Protein AF-A0A9J5YUZ9-F1 (afdb_monomer)

Foldseek 3Di:
DDDPPDPVDDDDDDDDDDDDDDDPPPPPPPPPDPPDDVVLLLVLLVVQDDVVLSVVLVVLVVCVVVVVDDPVRSVVVNCVSSPPVSSVVSVCVVVVVD

Sequence (98 aa):
MNSHILPIFLVSFKGPLLLGNYSKIKKIPLNPTPRIKFSNLLRVLSNFLHPSRMVLISKNYEDFQKNKISKMVFVQKLRQIAGDTSLLKSCHDIVSKH

Organism: Solanum commersonii (NCBI:txid4109)

InterPro domains:
  IPR022003 RST domain [PF12174] (33-89)
  IPR022003 RST domain [PS51879] (29-98)
  IPR044964 Inactive poly [ADP-ribose] polymerase RCD1/SRO1-5 [PTHR32263] (1-91)

Radius of gyration: 18.74 Å; Cα contacts (8 Å, |Δi|>4): 37; chains: 1; bounding box: 42×30×50 Å

Structure (mmCIF, N/CA/C/O backbone):
data_AF-A0A9J5YUZ9-F1
#
_entry.id   AF-A0A9J5YUZ9-F1
#
loop_
_atom_site.group_PDB
_atom_site.id
_atom_site.type_symbol
_atom_site.label_atom_id
_atom_site.label_alt_id
_atom_site.label_comp_id
_atom_site.label_asym_id
_atom_site.label_entity_id
_atom_site.label_seq_id
_atom_site.pdbx_PDB_ins_code
_atom_site.Cartn_x
_atom_site.Cartn_y
_atom_site.Cartn_z
_atom_site.occupancy
_atom_site.B_iso_or_equiv
_atom_site.auth_seq_id
_atom_site.auth_comp_id
_atom_site.auth_asym_id
_atom_site.auth_atom_id
_atom_site.pdbx_PDB_model_num
ATOM 1 N N . MET A 1 1 ? 23.312 -11.718 18.814 1.00 42.69 1 MET A N 1
ATOM 2 C CA . MET A 1 1 ? 21.953 -11.157 18.977 1.00 42.69 1 MET A CA 1
ATOM 3 C C . MET A 1 1 ? 21.712 -10.231 17.792 1.00 42.69 1 MET A C 1
ATOM 5 O O . MET A 1 1 ? 22.252 -9.135 17.769 1.00 42.69 1 MET A O 1
ATOM 9 N N . ASN A 1 2 ? 21.051 -10.737 16.748 1.00 39.38 2 ASN A N 1
ATOM 10 C CA . ASN A 1 2 ? 20.951 -10.074 15.444 1.00 39.38 2 ASN A CA 1
ATOM 11 C C . ASN A 1 2 ? 19.653 -9.267 15.369 1.00 39.38 2 ASN A C 1
ATOM 13 O O . ASN A 1 2 ? 18.587 -9.827 15.125 1.00 39.38 2 ASN A O 1
ATOM 17 N N . SER A 1 3 ? 19.737 -7.958 15.589 1.00 53.62 3 SER A N 1
ATOM 18 C CA . SER A 1 3 ? 18.585 -7.060 15.488 1.00 53.62 3 SER A CA 1
ATOM 19 C C . SER A 1 3 ? 18.534 -6.449 14.092 1.00 53.62 3 SER A C 1
ATOM 21 O O . SER A 1 3 ? 19.087 -5.379 13.846 1.00 53.62 3 SER A O 1
ATOM 23 N N . HIS A 1 4 ? 17.853 -7.126 13.168 1.00 55.59 4 HIS A N 1
ATOM 24 C CA . HIS A 1 4 ? 17.443 -6.537 11.894 1.00 55.59 4 HIS A CA 1
ATOM 25 C C . HIS A 1 4 ? 16.298 -5.555 12.150 1.00 55.59 4 HIS A C 1
ATOM 27 O O . HIS A 1 4 ? 15.125 -5.851 11.932 1.00 55.59 4 HIS A O 1
ATOM 33 N N . ILE A 1 5 ? 16.640 -4.379 12.671 1.00 54.53 5 ILE A N 1
ATOM 34 C CA . ILE A 1 5 ? 15.688 -3.286 12.811 1.00 54.53 5 ILE A CA 1
ATOM 35 C C . ILE A 1 5 ? 15.549 -2.667 11.424 1.00 54.53 5 ILE A C 1
ATOM 37 O O . ILE A 1 5 ? 16.419 -1.937 10.954 1.00 54.53 5 ILE A O 1
ATOM 41 N N . LEU A 1 6 ? 14.458 -3.002 10.739 1.00 57.84 6 LEU A N 1
ATOM 42 C CA . LEU A 1 6 ? 14.058 -2.287 9.535 1.00 57.84 6 LEU A CA 1
ATOM 43 C C . LEU A 1 6 ? 13.862 -0.803 9.911 1.00 57.84 6 LEU A C 1
ATOM 45 O O . LEU A 1 6 ? 13.165 -0.536 10.894 1.00 57.84 6 LEU A O 1
ATOM 49 N N . PRO A 1 7 ? 14.382 0.170 9.136 1.00 55.00 7 PRO A N 1
ATOM 50 C CA . PRO A 1 7 ? 14.315 1.611 9.447 1.00 55.00 7 PRO A CA 1
ATOM 51 C C . PRO A 1 7 ? 12.889 2.190 9.574 1.00 55.00 7 PRO A C 1
ATOM 53 O O . PRO A 1 7 ? 12.705 3.365 9.870 1.00 55.00 7 PRO A O 1
ATOM 56 N N . ILE A 1 8 ? 11.871 1.357 9.366 1.00 56.56 8 ILE A N 1
ATOM 57 C CA . ILE A 1 8 ? 10.447 1.650 9.520 1.00 56.56 8 ILE A CA 1
ATOM 58 C C . ILE A 1 8 ? 9.999 1.592 10.995 1.00 56.56 8 ILE A C 1
ATOM 60 O O . ILE A 1 8 ? 8.949 2.136 11.330 1.00 56.56 8 ILE A O 1
ATOM 64 N N . PHE A 1 9 ? 10.772 0.952 11.880 1.00 56.78 9 PHE A N 1
ATOM 65 C CA . PHE A 1 9 ? 10.437 0.788 13.297 1.00 56.78 9 PHE A CA 1
ATOM 66 C C . PHE A 1 9 ? 11.432 1.543 14.182 1.00 56.78 9 PHE A C 1
ATOM 68 O O . PHE A 1 9 ? 12.378 0.974 14.721 1.00 56.78 9 PHE A O 1
ATOM 75 N N . LEU A 1 10 ? 11.210 2.850 14.343 1.00 64.38 10 LEU A N 1
ATOM 76 C CA . LEU A 1 10 ? 11.935 3.648 15.328 1.00 64.38 10 LEU A CA 1
ATOM 77 C C . LEU A 1 10 ? 11.356 3.378 16.724 1.00 64.38 10 LEU A C 1
ATOM 79 O O . LEU A 1 10 ? 10.365 3.987 17.125 1.00 64.38 10 LEU A O 1
ATOM 83 N N . VAL A 1 11 ? 11.972 2.467 17.473 1.00 56.78 11 VAL A N 1
ATOM 84 C CA . VAL A 1 11 ? 11.658 2.263 18.893 1.00 56.78 11 VAL A CA 1
ATOM 85 C C . VAL A 1 11 ? 12.443 3.296 19.700 1.00 56.78 11 VAL A C 1
ATOM 87 O O . VAL A 1 11 ? 13.662 3.210 19.807 1.00 56.78 11 VAL A O 1
ATOM 90 N N . SER A 1 12 ? 11.757 4.304 20.241 1.00 60.91 12 SER A N 1
ATOM 91 C CA . SER A 1 12 ? 12.357 5.258 21.183 1.00 60.91 12 SER A CA 1
ATOM 92 C C . SER A 1 12 ? 12.009 4.838 22.605 1.00 60.91 12 SER A C 1
ATOM 94 O O . SER A 1 12 ? 10.833 4.778 22.954 1.00 60.91 12 SER A O 1
ATOM 96 N N . PHE A 1 13 ? 13.017 4.568 23.431 1.00 58.00 13 PHE A N 1
ATOM 97 C CA . PHE A 1 13 ? 12.841 4.372 24.868 1.00 58.00 13 PHE A CA 1
ATOM 98 C C . PHE A 1 13 ? 13.369 5.599 25.611 1.00 58.00 13 PHE A C 1
ATOM 100 O O . PHE A 1 13 ? 14.389 6.182 25.243 1.00 58.00 13 PHE A O 1
ATOM 107 N N . LYS A 1 14 ? 12.651 6.019 26.652 1.00 58.50 14 LYS A N 1
ATOM 108 C CA . LYS A 1 14 ? 13.040 7.145 27.502 1.00 58.50 14 LYS A CA 1
ATOM 109 C C . LYS A 1 14 ? 13.534 6.561 28.824 1.00 58.50 14 LYS A C 1
ATOM 111 O O . LYS A 1 14 ? 12.729 6.119 29.634 1.00 58.50 14 LYS A O 1
ATOM 116 N N . GLY A 1 15 ? 14.851 6.485 28.993 1.00 65.50 15 GLY A N 1
ATOM 117 C CA . GLY A 1 15 ? 15.468 6.102 30.265 1.00 65.50 15 GLY A CA 1
ATOM 118 C C . GLY A 1 15 ? 15.515 7.289 31.237 1.00 65.50 15 GLY A C 1
ATOM 119 O O . GLY A 1 15 ? 15.518 8.437 30.777 1.00 65.50 15 GLY A O 1
ATOM 120 N N . PRO A 1 16 ? 15.561 7.056 32.561 1.00 52.62 16 PRO A N 1
ATOM 121 C CA . PRO A 1 16 ? 15.840 8.119 33.516 1.00 52.62 16 PRO A CA 1
ATOM 122 C C . PRO A 1 16 ? 17.245 8.662 33.233 1.00 52.62 16 PRO A C 1
ATOM 124 O O . PRO A 1 16 ? 18.234 7.936 33.309 1.00 52.62 16 PRO A O 1
ATOM 127 N N . LEU A 1 17 ? 17.323 9.933 32.842 1.00 54.59 17 LEU A N 1
ATOM 128 C CA . LEU A 1 17 ? 18.583 10.610 32.559 1.00 54.59 17 LEU A CA 1
ATOM 129 C C . LEU A 1 17 ? 19.296 10.882 33.886 1.00 54.59 17 LEU A C 1
ATOM 131 O O . LEU A 1 17 ? 19.020 11.882 34.545 1.00 54.59 17 LEU A O 1
ATOM 135 N N . LEU A 1 18 ? 20.207 9.990 34.277 1.00 55.34 18 LEU A N 1
ATOM 136 C CA . LEU A 1 18 ? 21.197 10.312 35.294 1.00 55.34 18 LEU A CA 1
ATOM 137 C C . LEU A 1 18 ? 22.271 11.214 34.668 1.00 55.34 18 LEU A C 1
ATOM 139 O O . LEU A 1 18 ? 22.930 10.879 33.686 1.00 55.34 18 LEU A O 1
ATOM 143 N N . LEU A 1 19 ? 22.315 12.408 35.246 1.00 57.25 19 LEU A N 1
ATOM 144 C CA . LEU A 1 19 ? 23.191 13.559 35.079 1.00 57.25 19 LEU A CA 1
ATOM 145 C C . LEU A 1 19 ? 24.639 13.235 34.651 1.00 57.25 19 LEU A C 1
ATOM 147 O O . LEU A 1 19 ? 25.339 12.498 35.336 1.00 57.25 19 LEU A O 1
ATOM 151 N N . GLY A 1 20 ? 25.115 13.873 33.573 1.00 43.75 20 GLY A N 1
ATOM 152 C CA . GLY A 1 20 ? 26.545 13.922 33.242 1.00 43.75 20 GLY A CA 1
ATOM 153 C C . GLY A 1 20 ? 26.848 14.147 31.757 1.00 43.75 20 GLY A C 1
ATOM 154 O O . GLY A 1 20 ? 26.953 13.199 30.994 1.00 43.75 20 GLY A O 1
ATOM 155 N N . ASN A 1 21 ? 27.010 15.408 31.352 1.00 52.91 21 ASN A N 1
ATOM 156 C CA . ASN A 1 21 ? 27.813 15.852 30.200 1.00 52.91 21 ASN A CA 1
ATOM 157 C C . ASN A 1 21 ? 27.657 15.120 28.848 1.00 52.91 21 ASN A C 1
ATOM 159 O O . ASN A 1 21 ? 28.650 14.806 28.191 1.00 52.91 21 ASN A O 1
ATOM 163 N N . TYR A 1 22 ? 26.433 14.959 28.343 1.00 54.50 22 TYR A N 1
ATOM 164 C CA . TYR A 1 22 ? 26.252 14.615 26.931 1.00 54.50 22 TYR A CA 1
ATOM 165 C C . TYR A 1 22 ? 26.546 15.842 26.068 1.00 54.50 22 TYR A C 1
ATOM 167 O O . TYR A 1 22 ? 25.769 16.800 26.017 1.00 54.50 22 TYR A O 1
ATOM 175 N N . SER A 1 23 ? 27.706 15.811 25.408 1.00 53.00 23 SER A N 1
ATOM 176 C CA . SER A 1 23 ? 28.093 16.709 24.325 1.00 53.00 23 SER A CA 1
ATOM 177 C C . SER A 1 23 ? 26.880 17.002 23.448 1.00 53.00 23 SER A C 1
ATOM 179 O O . SER A 1 23 ? 26.163 16.074 23.081 1.00 53.00 23 SER A O 1
ATOM 181 N N . LYS A 1 24 ? 26.639 18.283 23.135 1.00 52.22 24 LYS A N 1
ATOM 182 C CA . LYS A 1 24 ? 25.578 18.736 22.224 1.00 52.22 24 LYS A CA 1
ATOM 183 C C . LYS A 1 24 ? 25.604 17.869 20.964 1.00 52.22 24 LYS A C 1
ATOM 185 O O . LYS A 1 24 ? 26.382 18.135 20.051 1.00 52.22 24 LYS A O 1
ATOM 190 N N . ILE A 1 25 ? 24.768 16.832 20.923 1.00 56.16 25 ILE A N 1
ATOM 191 C CA . ILE A 1 25 ? 24.544 16.037 19.725 1.00 56.16 25 ILE A CA 1
ATOM 192 C C . ILE A 1 25 ? 23.999 17.052 18.733 1.00 56.16 25 ILE A C 1
ATOM 194 O O . ILE A 1 25 ? 22.876 17.538 18.893 1.00 56.16 25 ILE A O 1
ATOM 198 N N . LYS A 1 26 ? 24.829 17.454 17.762 1.00 52.47 26 LYS A N 1
ATOM 199 C CA . LYS A 1 26 ? 24.364 18.198 16.596 1.00 52.47 26 LYS A CA 1
ATOM 200 C C . LYS A 1 26 ? 23.213 17.367 16.050 1.00 52.47 26 LYS A C 1
ATOM 202 O O . LYS A 1 26 ? 23.439 16.273 15.539 1.00 52.47 26 LYS A O 1
ATOM 207 N N . LYS A 1 27 ? 21.980 17.848 16.232 1.00 56.59 27 LYS A N 1
ATOM 208 C CA . LYS A 1 27 ? 20.808 17.308 15.551 1.00 56.59 27 LYS A CA 1
ATOM 209 C C . LYS A 1 27 ? 21.119 17.470 14.073 1.00 56.59 27 LYS A C 1
ATOM 211 O O . LYS 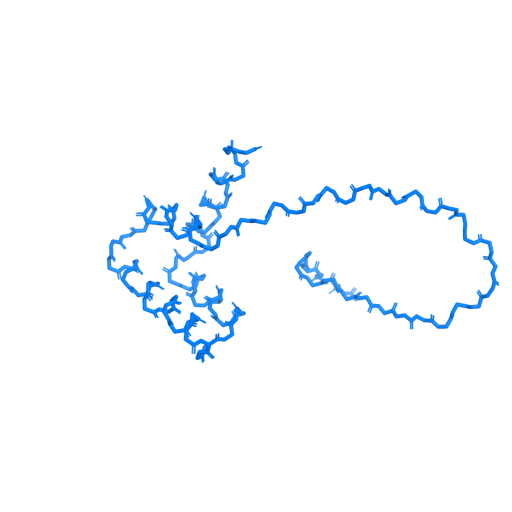A 1 27 ? 20.979 18.566 13.539 1.00 56.59 27 LYS A O 1
ATOM 216 N N . ILE A 1 28 ? 21.627 16.414 13.445 1.00 60.62 28 ILE A N 1
ATOM 217 C CA . ILE A 1 28 ? 21.632 16.305 11.992 1.00 60.62 28 ILE A CA 1
ATOM 218 C C . ILE A 1 28 ? 20.179 16.589 11.614 1.00 60.62 28 ILE A C 1
ATOM 220 O O . ILE A 1 28 ? 19.298 15.924 12.174 1.00 60.62 28 ILE A O 1
ATOM 224 N N . PRO A 1 29 ? 19.890 17.614 10.793 1.00 51.59 29 PRO A N 1
ATOM 225 C CA . PRO A 1 29 ? 18.543 17.817 10.306 1.00 51.59 29 PRO A CA 1
ATOM 226 C C . PRO A 1 29 ? 18.176 16.516 9.609 1.00 51.59 29 PRO A C 1
ATOM 228 O O . PRO A 1 29 ? 18.750 16.170 8.579 1.00 51.59 29 PRO A O 1
ATOM 231 N N . LEU A 1 30 ? 17.312 15.726 10.242 1.00 58.16 30 LEU A N 1
ATOM 232 C CA . LEU A 1 30 ? 16.761 14.546 9.615 1.00 58.16 30 LEU A CA 1
ATOM 233 C C . LEU A 1 30 ? 15.967 15.114 8.445 1.00 58.16 30 LEU A C 1
ATOM 235 O O . LEU A 1 30 ? 14.918 15.720 8.675 1.00 58.16 30 LEU A O 1
ATOM 239 N N . ASN A 1 31 ? 16.528 15.035 7.234 1.00 56.59 31 ASN A N 1
ATOM 240 C CA . ASN A 1 31 ? 15.862 15.505 6.028 1.00 56.59 31 ASN A CA 1
ATOM 241 C C . ASN A 1 31 ? 14.421 14.992 6.096 1.00 56.59 31 ASN A C 1
ATOM 243 O O . ASN A 1 31 ? 14.236 13.785 6.308 1.00 56.59 31 ASN A O 1
ATOM 247 N N . PRO A 1 32 ? 13.411 15.879 6.043 1.00 55.72 32 PRO A N 1
ATOM 248 C CA . PRO A 1 32 ? 12.034 15.474 6.244 1.00 55.72 32 PRO A CA 1
ATOM 249 C C . PRO A 1 32 ? 11.739 14.367 5.242 1.00 55.72 32 PRO A C 1
ATOM 251 O O . PRO A 1 32 ? 11.864 14.564 4.035 1.00 55.72 32 PRO A O 1
ATOM 254 N N . THR A 1 33 ? 11.422 13.177 5.754 1.00 61.00 33 THR A N 1
ATOM 255 C CA . THR A 1 33 ? 11.151 12.017 4.909 1.00 61.00 33 THR A CA 1
ATOM 256 C C . THR A 1 33 ? 10.045 12.428 3.941 1.00 61.00 33 THR A C 1
ATOM 258 O O . THR A 1 33 ? 9.007 12.898 4.427 1.00 61.00 33 THR A O 1
ATOM 261 N N . PRO A 1 34 ? 10.240 12.312 2.6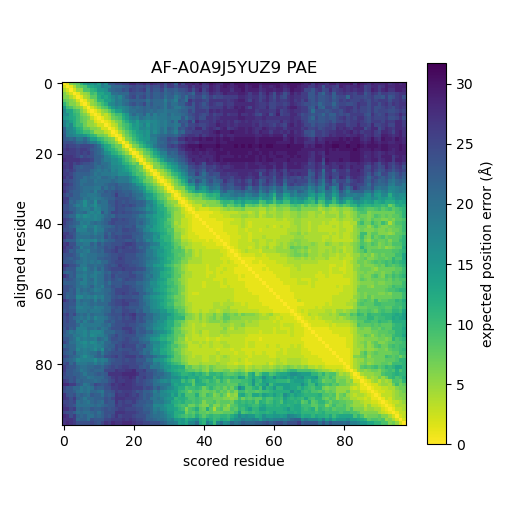13 1.00 58.62 34 PRO A N 1
ATOM 262 C CA . PRO A 1 34 ? 9.255 12.767 1.643 1.00 58.62 34 PRO A CA 1
ATOM 263 C C . PRO A 1 34 ? 7.890 12.157 1.965 1.00 58.62 34 PRO A C 1
ATOM 265 O O . PRO A 1 34 ? 7.681 10.946 1.868 1.00 58.62 34 PRO A O 1
ATOM 268 N N . ARG A 1 35 ? 6.950 12.990 2.427 1.00 65.62 35 ARG A N 1
ATOM 269 C CA . ARG A 1 35 ? 5.599 12.545 2.783 1.00 65.62 35 ARG A CA 1
ATOM 270 C C . ARG A 1 35 ? 4.778 12.446 1.509 1.00 65.62 35 ARG A C 1
ATOM 272 O O . ARG A 1 35 ? 4.030 13.352 1.156 1.00 65.62 35 ARG A O 1
ATOM 279 N N . ILE A 1 36 ? 4.933 11.334 0.808 1.00 69.19 36 ILE A N 1
ATOM 280 C CA . ILE A 1 36 ? 4.162 11.049 -0.398 1.00 69.19 36 ILE A CA 1
ATOM 281 C C . ILE A 1 36 ? 2.714 10.751 0.010 1.00 69.19 36 ILE A C 1
ATOM 283 O O . ILE A 1 36 ? 2.452 9.891 0.854 1.00 69.19 36 ILE A O 1
ATOM 287 N N . LYS A 1 37 ? 1.751 11.458 -0.594 1.00 80.88 37 LYS A N 1
ATOM 288 C CA . LYS A 1 37 ? 0.325 11.137 -0.436 1.00 80.88 37 LYS A CA 1
ATOM 289 C C . LYS A 1 37 ? 0.041 9.769 -1.062 1.00 80.88 37 LYS A C 1
ATOM 291 O O . LYS A 1 37 ? 0.476 9.501 -2.180 1.00 80.88 37 LYS A O 1
ATOM 296 N N . PHE A 1 38 ? -0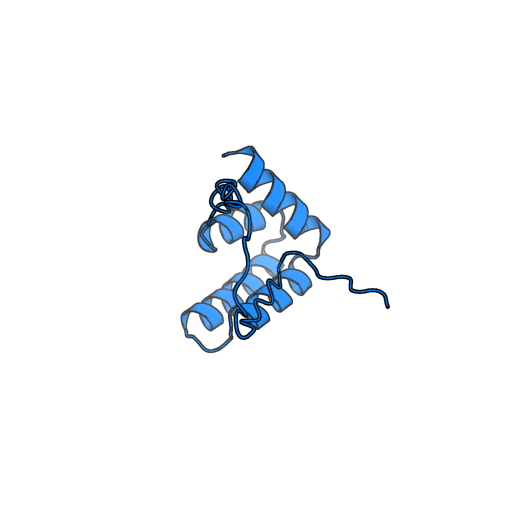.754 8.932 -0.393 1.00 78.44 38 PHE A N 1
ATOM 297 C CA . PHE A 1 38 ? -1.138 7.615 -0.924 1.00 78.44 38 PHE A CA 1
ATOM 298 C C . PHE A 1 38 ? -1.816 7.694 -2.298 1.00 78.44 38 PHE A C 1
ATOM 300 O O . PHE A 1 38 ? -1.592 6.823 -3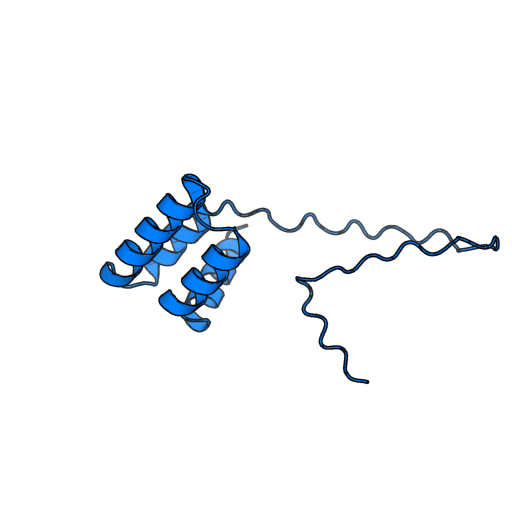.129 1.00 78.44 38 PHE A O 1
ATOM 307 N N . SER A 1 39 ? -2.568 8.761 -2.578 1.00 80.44 39 SER A N 1
ATOM 308 C CA . SER A 1 39 ? -3.152 9.018 -3.901 1.00 80.44 39 SER A CA 1
ATOM 309 C C . SER A 1 39 ? -2.100 9.071 -5.016 1.00 80.44 39 SER A C 1
ATOM 311 O O . SER A 1 39 ? -2.316 8.528 -6.096 1.00 80.44 39 SER A O 1
ATOM 313 N N . ASN A 1 40 ? -0.938 9.680 -4.753 1.00 81.75 40 ASN A N 1
ATOM 314 C CA . ASN A 1 40 ? 0.148 9.772 -5.729 1.00 81.75 40 ASN A CA 1
ATOM 315 C C . ASN A 1 40 ? 0.797 8.405 -5.943 1.00 81.75 40 ASN A C 1
ATOM 317 O O . ASN A 1 40 ? 1.086 8.045 -7.080 1.00 81.75 40 ASN A O 1
ATOM 321 N N . LEU A 1 41 ? 0.966 7.628 -4.868 1.00 81.75 41 LEU A N 1
ATOM 322 C CA . LEU A 1 41 ? 1.456 6.254 -4.956 1.00 81.75 41 LEU A CA 1
ATOM 323 C C . LEU A 1 41 ? 0.525 5.382 -5.809 1.00 81.75 41 LEU A C 1
ATOM 325 O O . LEU A 1 41 ? 1.002 4.669 -6.683 1.00 81.75 41 LEU A O 1
ATOM 329 N N . LEU A 1 42 ? -0.793 5.481 -5.611 1.00 84.62 42 LEU A N 1
ATOM 330 C CA . LEU A 1 42 ? -1.783 4.737 -6.398 1.00 84.62 42 LEU A CA 1
ATOM 331 C C . LEU A 1 42 ? -1.763 5.116 -7.885 1.00 84.62 42 LEU A C 1
ATOM 333 O O . LEU A 1 42 ? -1.836 4.230 -8.732 1.00 84.62 42 LEU A O 1
ATOM 337 N N . ARG A 1 43 ? -1.608 6.408 -8.203 1.00 85.25 43 ARG A N 1
ATOM 338 C CA . ARG A 1 43 ? -1.481 6.890 -9.590 1.00 85.25 43 ARG A CA 1
ATOM 339 C C . ARG A 1 43 ? -0.230 6.356 -10.286 1.00 85.25 43 ARG A C 1
ATOM 341 O O . ARG A 1 43 ? -0.243 6.103 -11.481 1.00 85.25 43 ARG A O 1
ATOM 348 N N . VAL A 1 44 ? 0.878 6.235 -9.564 1.00 84.94 44 VAL A N 1
ATOM 349 C CA . VAL A 1 44 ? 2.107 5.676 -10.141 1.00 84.94 44 VAL A CA 1
ATOM 350 C C . VAL A 1 44 ? 1.959 4.166 -10.303 1.00 84.94 44 VAL A C 1
ATOM 352 O O . VAL A 1 44 ? 2.255 3.636 -11.368 1.00 84.94 44 VAL A O 1
ATOM 355 N N . LEU A 1 45 ? 1.395 3.489 -9.301 1.00 82.38 45 LEU A N 1
ATOM 356 C CA . LEU A 1 45 ? 1.110 2.055 -9.340 1.00 82.38 45 LEU A CA 1
ATOM 357 C C . LEU A 1 45 ? 0.205 1.649 -10.510 1.00 82.38 45 LEU A C 1
ATOM 359 O O . LEU A 1 45 ? 0.445 0.596 -11.098 1.00 82.38 45 LEU A O 1
ATOM 363 N N . SER A 1 46 ? -0.771 2.474 -10.909 1.00 84.56 46 SER A N 1
ATOM 364 C CA . SER A 1 46 ? -1.612 2.175 -12.078 1.00 84.56 46 SER A CA 1
ATOM 365 C C . SER A 1 46 ? -0.839 2.083 -13.391 1.00 84.56 46 SER A C 1
ATOM 367 O O . SER A 1 46 ? -1.303 1.414 -14.306 1.00 84.56 46 SER A O 1
ATOM 369 N N . ASN A 1 47 ? 0.339 2.704 -13.486 1.00 84.62 47 ASN A N 1
ATOM 370 C CA . ASN A 1 47 ? 1.186 2.612 -14.678 1.00 84.62 47 ASN A CA 1
ATOM 371 C C . ASN A 1 47 ? 1.987 1.301 -14.728 1.00 84.62 47 ASN A C 1
ATOM 373 O O . ASN A 1 47 ? 2.474 0.918 -15.786 1.00 84.62 47 ASN A O 1
ATOM 377 N N . PHE A 1 48 ? 2.146 0.622 -13.587 1.00 80.75 48 PHE A N 1
ATOM 378 C CA . PHE A 1 48 ? 2.953 -0.596 -13.456 1.00 80.75 48 PHE A CA 1
ATOM 379 C C . PHE A 1 48 ? 2.120 -1.866 -13.256 1.00 80.75 48 PHE A C 1
ATOM 381 O O . PHE A 1 48 ? 2.646 -2.972 -13.387 1.00 80.75 48 PHE A O 1
ATOM 388 N N . LEU A 1 49 ? 0.843 -1.730 -12.900 1.00 84.81 49 LEU A N 1
ATOM 389 C CA . LEU A 1 49 ? -0.040 -2.841 -12.570 1.00 84.81 49 LEU A CA 1
ATOM 390 C C . LEU A 1 49 ? -1.148 -3.001 -13.598 1.00 84.81 49 LEU A C 1
ATOM 392 O O . LEU A 1 49 ? -1.728 -2.035 -14.083 1.00 84.81 49 LEU A O 1
ATOM 396 N N . HIS A 1 50 ? -1.501 -4.257 -13.859 1.00 87.50 50 HIS A N 1
ATOM 397 C CA . HIS A 1 50 ? -2.650 -4.578 -14.691 1.00 87.50 50 HIS A CA 1
ATOM 398 C C . HIS A 1 50 ? -3.951 -4.026 -14.063 1.00 87.50 50 HIS A C 1
ATOM 400 O O . HIS A 1 50 ? -4.108 -4.117 -12.836 1.00 87.50 50 HIS A O 1
ATOM 406 N N . PRO A 1 51 ? -4.917 -3.524 -14.860 1.00 87.06 51 PRO A N 1
ATOM 407 C CA . PRO A 1 51 ? -6.154 -2.925 -14.351 1.00 87.06 51 PRO A CA 1
ATOM 408 C C . PRO A 1 51 ? -6.919 -3.803 -13.352 1.00 87.06 51 PRO A C 1
ATOM 410 O O . PRO A 1 51 ? -7.422 -3.302 -12.348 1.00 87.06 51 PRO A O 1
ATOM 413 N N . SER A 1 52 ? -6.931 -5.125 -13.554 1.00 87.56 52 SER A N 1
ATOM 414 C CA . SER A 1 52 ? -7.573 -6.077 -12.631 1.00 87.56 5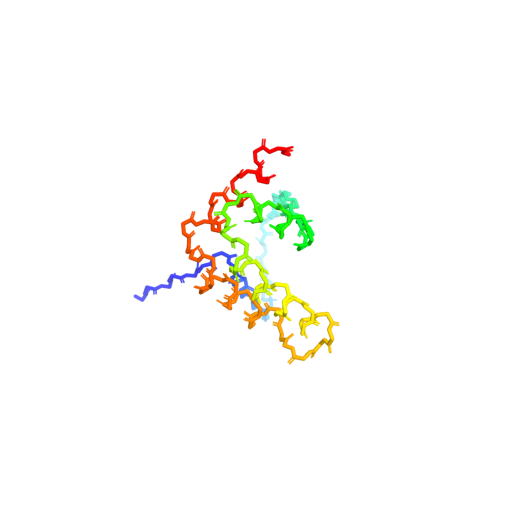2 SER A CA 1
ATOM 415 C C . SER A 1 52 ? -7.000 -6.027 -11.208 1.00 87.56 52 SER A C 1
ATOM 417 O O . SER A 1 52 ? -7.745 -6.122 -10.233 1.00 87.56 52 SER A O 1
ATOM 419 N N . ARG A 1 53 ? -5.685 -5.820 -11.064 1.00 88.12 53 ARG A N 1
ATOM 420 C CA . ARG A 1 53 ? -5.028 -5.659 -9.757 1.00 88.12 53 ARG A CA 1
ATOM 421 C C . ARG A 1 53 ? -5.313 -4.287 -9.158 1.00 88.12 53 ARG A C 1
ATOM 423 O O . ARG A 1 53 ? -5.526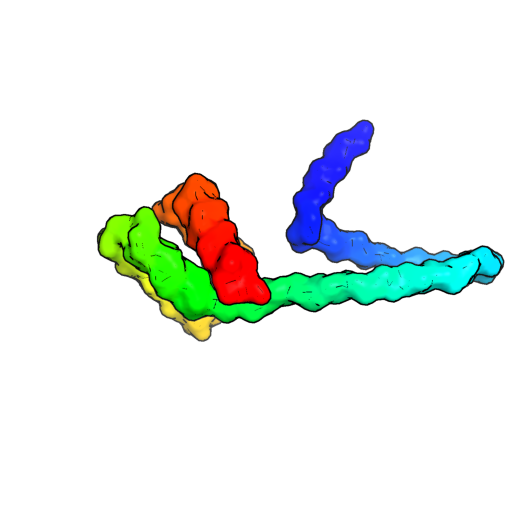 -4.187 -7.951 1.00 88.12 53 ARG A O 1
ATOM 430 N N . MET A 1 54 ? -5.380 -3.246 -9.990 1.00 90.81 54 MET A N 1
ATOM 431 C CA . MET A 1 54 ? -5.735 -1.901 -9.530 1.00 90.81 54 MET A CA 1
ATOM 432 C C . MET A 1 54 ? -7.160 -1.824 -8.988 1.00 90.81 54 MET A C 1
ATOM 434 O O . MET A 1 54 ? -7.366 -1.164 -7.977 1.00 90.81 54 MET A O 1
ATOM 438 N N . VAL A 1 55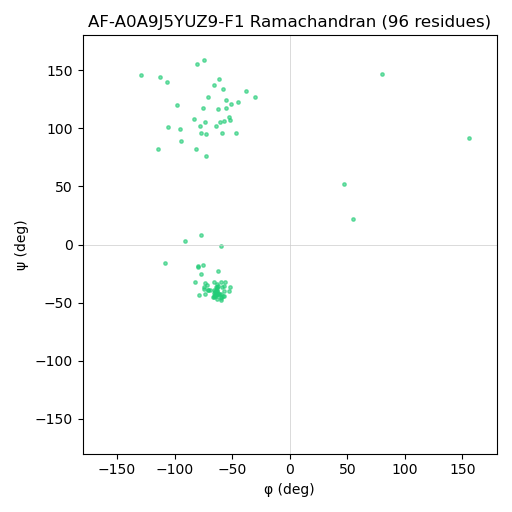 ? -8.122 -2.550 -9.566 1.00 91.81 55 VAL A N 1
ATOM 439 C CA . VAL A 1 55 ? -9.486 -2.644 -9.013 1.00 91.81 55 VAL A CA 1
ATOM 440 C C . VAL A 1 55 ? -9.464 -3.186 -7.579 1.00 91.81 55 VAL A C 1
ATOM 442 O O . VAL A 1 55 ? -10.108 -2.627 -6.688 1.00 91.81 55 VAL A O 1
ATOM 445 N N . LEU A 1 56 ? -8.672 -4.232 -7.323 1.00 90.69 56 LEU A N 1
ATOM 446 C CA . LEU A 1 56 ? -8.539 -4.806 -5.984 1.00 90.69 56 LEU A CA 1
ATOM 447 C C . LEU A 1 56 ? -7.872 -3.830 -5.002 1.00 90.69 56 LEU A C 1
ATOM 449 O O . LEU A 1 56 ? -8.284 -3.734 -3.844 1.00 90.69 56 LEU A O 1
ATOM 453 N N . ILE A 1 57 ? -6.868 -3.080 -5.457 1.00 90.94 57 ILE A N 1
ATOM 454 C CA . ILE A 1 57 ? -6.208 -2.047 -4.652 1.00 90.94 57 ILE A CA 1
ATOM 455 C C . ILE A 1 57 ? -7.176 -0.904 -4.329 1.00 90.94 57 ILE A C 1
ATOM 457 O O . ILE A 1 57 ? -7.251 -0.496 -3.171 1.00 90.94 57 ILE A O 1
ATOM 461 N N . SER A 1 58 ? -7.952 -0.430 -5.306 1.00 90.44 58 SER A N 1
ATOM 462 C CA . SER A 1 58 ? -8.946 0.633 -5.118 1.00 90.44 58 SER A CA 1
ATOM 463 C C . SER A 1 58 ? -10.002 0.247 -4.086 1.00 90.44 58 SER A C 1
ATOM 465 O O . SER A 1 58 ? -10.291 1.039 -3.193 1.00 90.44 58 SER A O 1
ATOM 467 N N . LYS A 1 59 ? -10.497 -0.997 -4.120 1.00 92.12 59 LYS A N 1
ATOM 468 C CA . LYS A 1 59 ? -11.430 -1.508 -3.103 1.00 92.12 59 LYS A CA 1
ATOM 469 C C . LYS A 1 59 ? -10.821 -1.482 -1.696 1.00 92.12 59 LYS A C 1
ATOM 471 O O . LYS A 1 59 ? -11.443 -0.998 -0.756 1.00 92.12 59 LYS A O 1
ATOM 476 N N . ASN A 1 60 ? -9.578 -1.949 -1.551 1.00 89.25 60 ASN A N 1
ATOM 477 C CA . ASN A 1 60 ? -8.879 -1.895 -0.262 1.00 89.25 60 ASN A CA 1
ATOM 478 C C . ASN A 1 60 ? -8.598 -0.451 0.186 1.00 89.25 60 ASN A C 1
ATOM 480 O O . ASN A 1 60 ? -8.598 -0.168 1.381 1.00 89.25 60 ASN A O 1
ATOM 484 N N . TYR A 1 61 ? -8.364 0.468 -0.752 1.00 90.50 61 TYR A N 1
ATOM 485 C CA . TYR A 1 61 ? -8.155 1.879 -0.446 1.00 90.50 61 TYR A CA 1
ATOM 486 C C . TYR A 1 61 ? -9.440 2.556 0.044 1.00 90.50 61 TYR A C 1
ATOM 488 O O . TYR A 1 61 ? -9.393 3.326 1.000 1.00 90.50 61 TYR A O 1
ATOM 496 N N . GLU A 1 62 ? -10.594 2.221 -0.534 1.00 91.38 62 GLU A N 1
ATOM 497 C CA . GLU A 1 62 ? -11.889 2.657 -0.008 1.00 91.38 62 GLU A CA 1
ATOM 498 C C . GLU A 1 62 ? -12.151 2.134 1.406 1.00 91.38 62 GLU A C 1
ATOM 500 O O . GLU A 1 62 ? -12.611 2.886 2.264 1.00 91.38 62 GLU A O 1
ATOM 505 N N . ASP A 1 63 ? -11.840 0.866 1.678 1.00 90.75 63 ASP A N 1
ATOM 506 C CA . ASP A 1 63 ? -11.974 0.303 3.025 1.00 90.75 63 ASP A CA 1
ATOM 507 C C . ASP A 1 63 ? -11.042 1.001 4.029 1.00 90.75 63 ASP A C 1
ATOM 509 O O . ASP A 1 63 ? -11.418 1.202 5.186 1.00 90.75 63 ASP A O 1
ATOM 513 N N . PHE A 1 64 ? -9.853 1.427 3.590 1.00 88.75 64 PHE A N 1
ATOM 514 C CA . PHE A 1 64 ? -8.949 2.252 4.393 1.00 88.75 64 PHE A CA 1
ATOM 515 C C . PHE A 1 64 ? -9.531 3.649 4.653 1.00 88.75 64 PHE A C 1
ATOM 517 O O . PHE A 1 64 ? -9.521 4.098 5.796 1.00 88.75 64 PHE A O 1
ATOM 524 N N . GLN A 1 65 ? -10.095 4.317 3.639 1.00 88.75 65 GLN A N 1
ATOM 525 C CA . GLN A 1 65 ? -10.755 5.619 3.823 1.00 88.75 65 GLN A CA 1
ATOM 526 C C . GLN A 1 65 ? -11.971 5.536 4.752 1.00 88.75 65 GLN A C 1
ATOM 528 O O . GLN A 1 65 ? -12.211 6.444 5.543 1.00 88.75 65 GLN A O 1
ATOM 533 N N . LYS A 1 66 ? -12.712 4.425 4.695 1.00 92.62 66 LYS A N 1
ATOM 534 C CA . LYS A 1 66 ? -13.852 4.129 5.575 1.00 92.62 66 LYS A CA 1
ATOM 535 C C . LYS A 1 66 ? -13.416 3.661 6.975 1.00 92.62 66 LYS A C 1
ATOM 537 O O . LYS A 1 66 ? -14.261 3.219 7.745 1.00 92.62 66 LYS A O 1
ATOM 542 N N . ASN A 1 67 ? -12.119 3.731 7.302 1.00 89.12 67 ASN A N 1
ATOM 543 C CA . ASN A 1 67 ? -11.512 3.288 8.563 1.00 89.12 67 ASN A CA 1
ATOM 544 C C . ASN A 1 67 ? -11.806 1.821 8.939 1.00 89.12 67 ASN A C 1
ATOM 546 O O . ASN A 1 67 ? -11.687 1.440 10.101 1.00 89.12 67 ASN A O 1
ATOM 550 N N . LYS A 1 68 ? -12.162 0.972 7.965 1.00 89.06 68 LYS A N 1
ATOM 551 C CA . LYS A 1 68 ? -12.430 -0.459 8.191 1.00 89.06 68 LYS A CA 1
ATOM 552 C C . LYS A 1 68 ? -11.151 -1.272 8.355 1.00 89.06 68 LYS A C 1
ATOM 554 O O . LYS A 1 68 ? -11.169 -2.347 8.945 1.00 89.06 68 LYS A O 1
ATOM 559 N N . ILE A 1 69 ? -10.047 -0.782 7.794 1.00 88.56 69 ILE A N 1
ATOM 560 C CA . ILE A 1 69 ? -8.728 -1.406 7.888 1.00 88.56 69 ILE A CA 1
ATOM 561 C C . ILE A 1 69 ? -7.688 -0.381 8.332 1.00 88.56 69 ILE A C 1
ATOM 563 O O . ILE A 1 69 ? -7.751 0.791 7.967 1.00 88.56 69 ILE A O 1
ATOM 567 N N . SER A 1 70 ? -6.696 -0.830 9.101 1.00 88.06 70 SER A N 1
ATOM 568 C CA . SER A 1 70 ? -5.589 0.032 9.513 1.00 88.06 70 SER A CA 1
ATOM 569 C C . SER A 1 70 ? -4.614 0.278 8.360 1.00 88.06 70 SER A C 1
ATOM 571 O O . SER A 1 70 ? -4.501 -0.519 7.423 1.00 88.06 70 SER A O 1
ATOM 573 N N . LYS A 1 71 ? -3.831 1.359 8.461 1.00 82.88 71 LYS A N 1
ATOM 574 C CA . LYS A 1 71 ? -2.765 1.681 7.497 1.00 82.88 71 LYS A CA 1
ATOM 575 C C . LYS A 1 71 ? -1.797 0.510 7.292 1.00 82.88 71 LYS A C 1
ATOM 577 O O . LYS A 1 71 ? -1.386 0.250 6.167 1.00 82.88 71 LYS A O 1
ATOM 582 N N . MET A 1 72 ? -1.450 -0.205 8.364 1.00 84.62 72 MET A N 1
ATOM 583 C CA . MET A 1 72 ? -0.538 -1.353 8.301 1.00 84.62 72 MET A CA 1
ATOM 584 C C . MET A 1 72 ? -1.135 -2.507 7.492 1.00 84.62 72 MET A C 1
ATOM 586 O O . MET A 1 72 ? -0.465 -3.051 6.617 1.00 84.62 72 MET A O 1
ATOM 590 N N . VAL A 1 73 ? -2.408 -2.830 7.735 1.00 87.38 73 VAL A N 1
ATOM 591 C CA . VAL A 1 73 ? -3.127 -3.882 7.000 1.00 87.38 73 VAL A CA 1
ATOM 592 C C . VAL A 1 73 ? -3.259 -3.511 5.525 1.00 87.38 73 VAL A C 1
ATOM 594 O O . VAL A 1 73 ? -3.018 -4.345 4.654 1.00 87.38 73 VAL A O 1
ATOM 597 N N . PHE A 1 74 ? -3.575 -2.248 5.228 1.00 86.94 74 PHE A N 1
ATOM 598 C CA . PHE A 1 74 ? -3.630 -1.756 3.854 1.00 86.94 74 PHE A CA 1
ATOM 599 C C . PHE A 1 74 ? -2.281 -1.909 3.137 1.00 86.94 74 PHE A C 1
ATOM 601 O O . PHE A 1 74 ? -2.237 -2.446 2.034 1.00 86.94 74 PHE A O 1
ATOM 608 N N . VAL A 1 75 ? -1.174 -1.507 3.770 1.00 85.06 75 VAL A N 1
ATOM 609 C CA . VAL A 1 75 ? 0.175 -1.617 3.186 1.00 85.06 75 VAL A CA 1
ATOM 610 C C . VAL A 1 75 ? 0.576 -3.075 2.944 1.00 85.06 75 VAL A C 1
ATOM 612 O O . VAL A 1 75 ? 1.155 -3.376 1.902 1.00 85.06 75 VAL A O 1
ATOM 615 N N . GLN A 1 76 ? 0.248 -3.990 3.860 1.00 86.75 76 GLN A N 1
ATOM 616 C CA . GLN A 1 76 ? 0.519 -5.419 3.671 1.00 86.75 76 GLN A CA 1
ATOM 617 C C . GLN A 1 76 ? -0.252 -5.991 2.480 1.00 86.75 76 GLN A C 1
ATOM 619 O O . GLN A 1 76 ? 0.341 -6.641 1.620 1.00 86.75 76 GLN A O 1
ATOM 624 N N . LYS A 1 77 ? -1.553 -5.697 2.378 1.00 87.19 77 LYS A N 1
ATOM 625 C CA . LYS A 1 77 ? -2.368 -6.126 1.234 1.00 87.19 77 LYS A CA 1
ATOM 626 C C . LYS A 1 77 ? -1.877 -5.512 -0.072 1.00 87.19 77 LYS A C 1
ATOM 628 O O . LYS A 1 77 ? -1.768 -6.209 -1.075 1.00 87.19 77 LYS A O 1
ATOM 633 N N . LEU A 1 78 ? -1.524 -4.226 -0.058 1.00 86.25 78 LEU A N 1
ATOM 634 C CA . LEU A 1 78 ? -0.955 -3.539 -1.215 1.00 86.25 78 LEU A CA 1
ATOM 635 C C . LEU A 1 78 ? 0.313 -4.248 -1.700 1.00 86.25 78 LEU A C 1
ATOM 637 O O . LEU A 1 78 ? 0.455 -4.492 -2.894 1.00 86.25 78 LEU A O 1
ATOM 641 N N . ARG A 1 79 ? 1.195 -4.635 -0.773 1.00 84.69 79 ARG A N 1
ATOM 642 C CA . ARG A 1 79 ? 2.418 -5.385 -1.068 1.00 84.69 79 ARG A CA 1
ATOM 643 C C . ARG A 1 79 ? 2.125 -6.764 -1.667 1.00 84.69 79 ARG A C 1
ATOM 645 O O . ARG A 1 79 ? 2.758 -7.137 -2.647 1.00 84.69 79 ARG A O 1
ATOM 652 N N . GLN A 1 80 ? 1.140 -7.484 -1.134 1.00 86.12 80 GLN A N 1
ATOM 653 C CA . GLN A 1 80 ? 0.726 -8.790 -1.660 1.00 86.12 80 GLN A CA 1
ATOM 654 C C . GLN A 1 80 ? 0.143 -8.699 -3.079 1.00 86.12 80 GLN A C 1
ATOM 656 O O . GLN A 1 80 ? 0.431 -9.551 -3.913 1.00 86.12 80 GLN A O 1
ATOM 661 N N . ILE A 1 81 ? -0.656 -7.665 -3.370 1.00 84.88 81 ILE A N 1
ATOM 662 C CA . ILE A 1 81 ? -1.323 -7.500 -4.674 1.00 84.88 81 ILE A CA 1
ATOM 663 C C . ILE A 1 81 ? -0.356 -6.960 -5.733 1.00 84.88 81 ILE A C 1
ATOM 665 O O . ILE A 1 81 ? -0.356 -7.414 -6.880 1.00 84.88 81 ILE A O 1
ATOM 669 N N . ALA A 1 82 ? 0.449 -5.965 -5.363 1.00 81.00 82 ALA A N 1
ATOM 670 C CA . ALA A 1 82 ? 1.396 -5.339 -6.272 1.00 81.00 82 ALA A CA 1
ATOM 671 C C . ALA A 1 82 ? 2.612 -6.246 -6.531 1.00 81.00 82 ALA A C 1
ATOM 673 O O . ALA A 1 82 ? 3.100 -6.332 -7.662 1.00 81.00 82 ALA A O 1
ATOM 674 N N . GLY A 1 83 ? 3.077 -6.950 -5.499 1.00 78.94 83 GLY A N 1
ATOM 675 C CA . GLY A 1 83 ? 4.389 -7.585 -5.464 1.00 78.94 83 GLY A CA 1
ATOM 676 C C . GLY A 1 83 ? 5.494 -6.578 -5.122 1.00 78.94 83 GLY A C 1
ATOM 677 O O . GLY A 1 83 ? 5.438 -5.405 -5.498 1.00 78.94 83 GLY A O 1
ATOM 678 N N . ASP A 1 84 ? 6.530 -7.042 -4.422 1.00 70.62 84 ASP A N 1
ATOM 679 C CA . ASP A 1 84 ? 7.633 -6.196 -3.935 1.00 70.62 84 ASP A CA 1
ATOM 680 C C . ASP A 1 84 ? 8.381 -5.471 -5.062 1.00 70.62 84 ASP A C 1
ATOM 682 O O . ASP A 1 84 ? 8.828 -4.334 -4.899 1.00 70.62 84 ASP A O 1
ATOM 686 N N . THR A 1 85 ? 8.467 -6.100 -6.233 1.00 64.38 85 THR A N 1
ATOM 687 C CA . THR A 1 85 ? 9.198 -5.585 -7.395 1.00 64.38 85 THR A CA 1
ATOM 688 C C . THR A 1 85 ? 8.506 -4.396 -8.066 1.00 64.38 85 THR A C 1
ATOM 690 O O . THR A 1 85 ? 9.186 -3.485 -8.539 1.00 64.38 85 THR A O 1
ATOM 693 N N . SER A 1 86 ? 7.171 -4.359 -8.095 1.00 66.12 86 SER A N 1
ATOM 694 C CA . SER A 1 86 ? 6.412 -3.244 -8.682 1.00 66.12 86 SER A CA 1
ATOM 695 C C . SER A 1 86 ? 6.268 -2.074 -7.700 1.00 66.12 86 SER A C 1
ATOM 697 O O . SER A 1 86 ? 6.318 -0.909 -8.110 1.00 66.12 86 SER A O 1
ATOM 699 N N . LEU A 1 87 ? 6.188 -2.371 -6.397 1.00 67.00 87 LEU A N 1
ATOM 700 C CA . LEU A 1 87 ? 6.176 -1.368 -5.334 1.00 67.00 87 LEU A CA 1
ATOM 701 C C . LEU A 1 87 ? 7.510 -0.610 -5.280 1.00 67.00 87 LEU A C 1
ATOM 703 O O . LEU A 1 87 ? 7.517 0.616 -5.195 1.00 67.00 87 LEU A O 1
ATOM 707 N N . LEU A 1 88 ? 8.637 -1.323 -5.397 1.00 64.56 88 LEU A N 1
ATOM 708 C CA . LEU A 1 88 ? 9.971 -0.719 -5.395 1.00 64.56 88 LEU A CA 1
ATOM 709 C C . LEU A 1 88 ? 10.186 0.206 -6.603 1.00 64.56 88 LEU A C 1
ATOM 711 O O . LEU A 1 88 ? 10.653 1.331 -6.428 1.00 64.56 88 LEU A O 1
ATOM 715 N N . LYS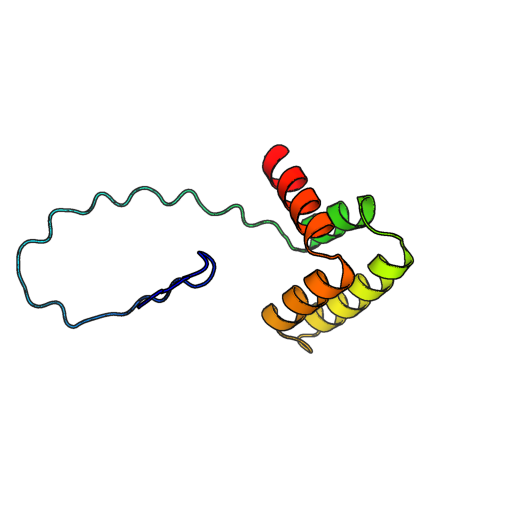 A 1 89 ? 9.779 -0.224 -7.807 1.00 69.06 89 LYS A N 1
ATOM 716 C CA . LYS A 1 89 ? 9.840 0.605 -9.025 1.00 69.06 89 LYS A CA 1
ATOM 717 C C . LYS A 1 89 ? 8.978 1.865 -8.909 1.00 69.06 89 LYS A C 1
ATOM 719 O O . LYS A 1 89 ? 9.437 2.949 -9.253 1.00 69.06 89 LYS A O 1
ATOM 724 N N . SER A 1 90 ? 7.769 1.736 -8.362 1.00 63.75 90 SER A N 1
ATOM 725 C CA . SER A 1 90 ? 6.862 2.874 -8.157 1.00 63.75 90 SER A CA 1
ATOM 726 C C . SER A 1 90 ? 7.418 3.875 -7.140 1.00 63.75 90 SER A C 1
ATOM 728 O O . SER A 1 90 ? 7.364 5.079 -7.364 1.00 63.75 90 SER A O 1
ATOM 730 N N . CYS A 1 91 ? 7.999 3.394 -6.037 1.00 65.94 91 CYS A N 1
ATOM 731 C CA . CYS A 1 91 ? 8.658 4.256 -5.056 1.00 65.94 91 CYS A CA 1
ATOM 732 C C . CYS A 1 91 ? 9.882 4.972 -5.646 1.00 65.94 91 CYS A C 1
ATOM 734 O O . CYS A 1 91 ? 10.069 6.155 -5.371 1.00 65.94 91 CYS A O 1
ATOM 736 N N . HIS A 1 92 ? 10.678 4.292 -6.476 1.00 70.00 92 HIS A N 1
ATOM 737 C CA . HIS A 1 92 ? 11.825 4.901 -7.150 1.00 70.00 92 HIS A CA 1
ATOM 738 C C . HIS A 1 92 ? 11.401 6.003 -8.137 1.00 70.00 92 HIS A C 1
ATOM 740 O O . HIS A 1 92 ? 12.012 7.066 -8.140 1.00 70.00 92 HIS A O 1
ATOM 746 N N . ASP A 1 93 ? 10.332 5.809 -8.924 1.00 70.81 93 ASP A N 1
ATOM 747 C CA . ASP A 1 93 ? 9.816 6.849 -9.840 1.00 70.81 93 ASP A CA 1
ATOM 748 C C . ASP A 1 93 ? 9.323 8.098 -9.088 1.00 70.81 93 ASP A C 1
ATOM 750 O O . ASP A 1 93 ? 9.533 9.223 -9.538 1.00 70.81 93 ASP A O 1
ATOM 754 N N . ILE A 1 94 ? 8.707 7.922 -7.913 1.00 68.25 94 ILE A N 1
ATOM 755 C CA . ILE A 1 94 ? 8.233 9.052 -7.100 1.00 68.25 94 ILE A CA 1
ATOM 756 C C . ILE A 1 94 ? 9.404 9.825 -6.483 1.00 68.25 94 ILE A C 1
ATOM 758 O O . ILE A 1 94 ? 9.349 11.050 -6.426 1.00 68.25 94 ILE A O 1
ATOM 762 N N . VAL A 1 95 ? 10.446 9.125 -6.025 1.00 64.44 95 VAL A N 1
ATOM 763 C CA . VAL A 1 95 ? 11.643 9.751 -5.439 1.00 64.44 95 VAL A CA 1
ATOM 764 C C . VAL A 1 95 ? 12.518 10.402 -6.512 1.00 64.44 95 VAL A C 1
ATOM 766 O O . VAL A 1 95 ? 13.096 11.441 -6.251 1.00 64.44 95 VAL A O 1
ATOM 769 N N . SER A 1 96 ? 12.582 9.846 -7.725 1.00 63.09 96 SER A N 1
ATOM 770 C CA . SER A 1 96 ? 13.387 10.402 -8.824 1.00 63.09 96 SER A CA 1
ATOM 771 C C . SER A 1 96 ? 12.782 11.654 -9.472 1.00 63.09 96 SER A C 1
ATOM 773 O O . SER A 1 96 ? 13.487 12.35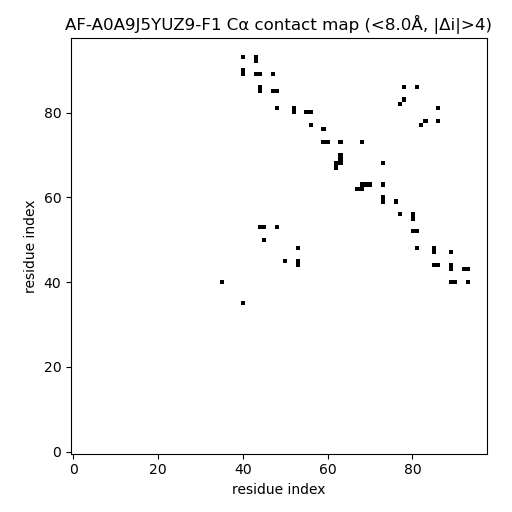5 -10.194 1.00 63.09 96 SER A O 1
ATOM 775 N N . LYS A 1 97 ? 11.484 11.920 -9.276 1.00 58.12 97 LYS A N 1
ATOM 776 C CA . LYS A 1 97 ? 10.793 13.117 -9.792 1.00 58.12 97 LYS A CA 1
ATOM 777 C C . LYS A 1 97 ? 10.801 14.298 -8.817 1.00 58.12 97 LYS A C 1
ATOM 779 O O . LYS A 1 97 ? 10.166 15.307 -9.118 1.00 58.12 97 LYS A O 1
ATOM 784 N N . HIS A 1 98 ? 11.453 14.167 -7.663 1.00 46.84 98 HIS A N 1
ATOM 785 C CA . HIS A 1 98 ? 11.415 15.145 -6.581 1.00 46.84 98 HIS A CA 1
ATOM 786 C C . HIS A 1 98 ? 12.804 15.463 -6.040 1.00 46.84 98 HIS A C 1
ATOM 788 O O . HIS A 1 98 ? 12.920 16.557 -5.441 1.00 46.84 98 HIS A O 1
#

Nearest PDB structures (foldseek):
  7ac1-assembly1_A  TM=8.680E-01  e=1.161E-02  Arabidopsis thaliana
  5oao-assembly1_A  TM=7.960E-01  e=2.015E-02  Arabidopsis thaliana
  2ld7-assembly1_B  TM=5.543E-01  e=2.704E+00  Mus musculus

pLDDT: mean 71.93, std 15.03, range [39.38, 92.62]

Secondary structure (DSSP, 8-state):
------TT-----------S-----------------HHHHHHHHHHHS-HHHHHHHHHHHHHHHTTSS-HHHHHHHHHHHH-HHHHHHHHHHHHHT-

Mean predicted aligned error: 14.57 Å

Solvent-accessible surface area (backbone atoms only — not comparable to full-atom values): 6440 Å² total; per-residue (Å²): 138,88,80,84,70,57,93,87,63,83,84,83,81,87,73,88,82,78,85,78,87,77,70,82,72,75,75,68,77,71,71,76,73,83,83,73,53,68,70,59,54,51,61,46,39,55,77,75,43,59,68,75,56,47,54,56,48,52,55,51,48,52,36,40,75,70,65,74,41,53,73,68,58,47,51,52,52,47,42,70,70,61,32,69,72,52,50,53,52,36,52,48,56,59,59,74,76,106